Protein AF-X1D289-F1 (afdb_monomer_lite)

Structure (mmCIF, N/CA/C/O backbone):
data_AF-X1D289-F1
#
_entry.id   AF-X1D289-F1
#
loop_
_atom_site.group_PDB
_atom_site.id
_atom_site.type_symbol
_atom_site.label_atom_id
_atom_site.label_alt_id
_atom_site.label_comp_id
_atom_site.label_asym_id
_atom_site.label_entity_id
_atom_site.label_seq_id
_atom_site.pdbx_PDB_ins_code
_atom_site.Cartn_x
_atom_site.Cartn_y
_atom_site.Cartn_z
_atom_site.occupancy
_atom_site.B_iso_or_equiv
_atom_site.auth_seq_id
_atom_site.auth_comp_id
_atom_site.auth_asym_id
_atom_site.auth_atom_id
_atom_site.pdbx_PDB_model_num
ATOM 1 N N . MET A 1 1 ? 12.616 -18.945 47.723 1.00 52.25 1 MET A N 1
ATOM 2 C CA . MET A 1 1 ? 11.329 -18.400 47.218 1.00 52.25 1 MET A CA 1
ATOM 3 C C . MET A 1 1 ? 11.450 -17.795 45.821 1.00 52.25 1 MET A C 1
ATOM 5 O O . MET A 1 1 ? 10.596 -18.100 45.006 1.00 52.25 1 MET A O 1
ATOM 9 N N . SER A 1 2 ? 12.501 -17.022 45.514 1.00 58.75 2 SER A N 1
ATOM 10 C CA . SER A 1 2 ? 12.719 -16.411 44.183 1.00 58.75 2 SER A CA 1
ATOM 11 C C . SER A 1 2 ? 12.737 -17.413 43.011 1.00 58.75 2 SER A C 1
ATOM 13 O O . SER A 1 2 ? 12.118 -17.174 41.981 1.00 58.75 2 SER A O 1
ATOM 15 N N . GLU A 1 3 ? 13.355 -18.584 43.187 1.00 57.59 3 GLU A N 1
ATOM 16 C CA . GLU A 1 3 ? 13.425 -19.610 42.131 1.00 57.59 3 GLU A CA 1
ATOM 17 C C . GLU A 1 3 ? 12.069 -20.254 41.805 1.00 57.59 3 GLU A C 1
ATOM 19 O O . GLU A 1 3 ? 11.793 -20.547 40.647 1.00 57.59 3 GLU A O 1
ATOM 24 N N . ARG A 1 4 ? 11.181 -20.401 42.799 1.00 53.25 4 ARG A N 1
ATOM 25 C CA . ARG A 1 4 ? 9.815 -20.915 42.588 1.00 53.25 4 ARG A CA 1
ATOM 26 C C . ARG A 1 4 ? 8.934 -19.919 41.834 1.00 53.25 4 ARG A C 1
ATOM 28 O O . ARG A 1 4 ? 8.097 -20.333 41.046 1.00 53.25 4 ARG A O 1
ATOM 35 N N . LEU A 1 5 ? 9.157 -18.621 42.047 1.00 55.88 5 LEU A N 1
ATOM 36 C CA . LEU A 1 5 ? 8.457 -17.555 41.328 1.00 55.88 5 LEU A CA 1
ATOM 37 C C . LEU A 1 5 ? 8.874 -17.511 39.847 1.00 55.88 5 LEU A C 1
ATOM 39 O O . LEU A 1 5 ? 8.040 -17.301 38.973 1.00 55.88 5 LEU A O 1
ATOM 43 N N . LYS A 1 6 ? 10.161 -17.762 39.566 1.00 58.38 6 LYS A N 1
ATOM 44 C CA . LYS A 1 6 ? 10.679 -17.870 38.195 1.00 58.38 6 LYS A CA 1
ATOM 45 C C . LYS A 1 6 ? 10.164 -19.117 37.475 1.00 58.38 6 LYS A C 1
ATOM 47 O O . LYS A 1 6 ? 9.792 -19.005 36.315 1.00 58.38 6 LYS A O 1
ATOM 52 N N . LEU A 1 7 ? 10.096 -20.271 38.146 1.00 58.06 7 LEU A N 1
ATOM 53 C CA . LEU A 1 7 ? 9.523 -21.480 37.541 1.00 58.06 7 LEU A CA 1
ATOM 54 C C . LEU A 1 7 ? 8.042 -21.299 37.184 1.00 58.06 7 LEU A C 1
ATOM 56 O O . LEU A 1 7 ? 7.670 -21.587 36.054 1.00 58.06 7 LEU A O 1
ATOM 60 N N . ALA A 1 8 ? 7.243 -20.723 38.088 1.00 57.66 8 ALA A N 1
ATOM 61 C CA . ALA A 1 8 ? 5.829 -20.447 37.821 1.00 57.66 8 ALA A CA 1
ATOM 62 C C . ALA A 1 8 ? 5.635 -19.577 36.564 1.00 57.66 8 ALA A C 1
ATOM 64 O O . ALA A 1 8 ? 4.774 -19.863 35.743 1.00 57.66 8 ALA A O 1
ATOM 65 N N . SER A 1 9 ? 6.505 -18.581 36.350 1.00 63.78 9 SER A N 1
ATOM 66 C CA . SER A 1 9 ? 6.445 -17.749 35.140 1.00 63.78 9 SER A CA 1
ATOM 67 C C . SER A 1 9 ? 6.782 -18.493 33.841 1.00 63.78 9 SER A C 1
ATOM 69 O O . SER A 1 9 ? 6.358 -18.062 32.774 1.00 63.78 9 SER A O 1
ATOM 71 N N . VAL A 1 10 ? 7.543 -19.591 33.910 1.00 68.94 10 VAL A N 1
ATOM 72 C CA . VAL A 1 10 ? 7.879 -20.425 32.744 1.00 68.94 10 VAL A CA 1
ATOM 73 C C . VAL A 1 10 ? 6.757 -21.419 32.460 1.00 68.94 10 VAL A C 1
ATOM 75 O O . VAL A 1 10 ? 6.379 -21.579 31.301 1.00 68.94 10 VAL A O 1
ATOM 78 N N . ASP A 1 11 ? 6.188 -22.028 33.500 1.00 67.94 11 ASP A N 1
ATOM 79 C CA . ASP A 1 11 ? 5.056 -22.950 33.371 1.00 67.94 11 ASP A CA 1
ATOM 80 C C . ASP A 1 11 ? 3.829 -22.238 32.780 1.00 67.94 11 ASP A C 1
ATOM 82 O O . ASP A 1 11 ? 3.223 -22.744 31.836 1.00 67.94 11 ASP A O 1
ATOM 86 N N . ASP A 1 12 ? 3.556 -21.001 33.213 1.00 64.38 12 ASP A N 1
ATOM 87 C CA . ASP A 1 12 ? 2.493 -20.158 32.648 1.00 64.38 12 ASP A CA 1
ATOM 88 C C . ASP A 1 12 ? 2.692 -19.892 31.145 1.00 64.38 12 ASP A C 1
ATOM 90 O O . ASP A 1 12 ? 1.734 -19.848 30.369 1.00 64.38 12 ASP A O 1
ATOM 94 N N . VAL A 1 13 ? 3.941 -19.703 30.706 1.00 71.81 13 VAL A N 1
ATOM 95 C CA . VAL A 1 13 ? 4.275 -19.482 29.290 1.00 71.81 13 VAL A CA 1
ATOM 96 C C . VAL A 1 13 ? 4.117 -20.771 28.484 1.00 71.81 13 VAL A C 1
ATOM 98 O O . VAL A 1 13 ? 3.594 -20.730 27.369 1.00 71.81 13 VAL A O 1
ATOM 101 N N . ILE A 1 14 ? 4.517 -21.916 29.041 1.00 70.25 14 ILE A N 1
ATOM 102 C CA . ILE A 1 14 ? 4.359 -23.224 28.392 1.00 70.25 14 ILE A CA 1
ATOM 103 C C . ILE A 1 14 ? 2.877 -23.596 28.273 1.00 70.25 14 ILE A C 1
ATOM 105 O O . ILE A 1 14 ? 2.450 -24.026 27.202 1.00 70.25 14 ILE A O 1
ATOM 109 N N . ASP A 1 15 ? 2.069 -23.370 29.308 1.00 69.25 15 ASP A N 1
ATOM 110 C CA . ASP A 1 15 ? 0.629 -23.639 29.265 1.00 69.25 15 ASP A CA 1
ATOM 111 C C . ASP A 1 15 ? -0.110 -22.701 28.285 1.00 69.25 15 ASP A C 1
ATOM 113 O O . ASP A 1 15 ? -1.056 -23.136 27.616 1.00 69.25 15 ASP A O 1
ATOM 117 N N . ARG A 1 16 ? 0.362 -21.454 28.108 1.00 64.50 16 ARG A N 1
ATOM 118 C CA . ARG A 1 16 ? -0.099 -20.547 27.034 1.00 64.50 16 ARG A CA 1
ATOM 119 C C . ARG A 1 16 ? 0.235 -21.083 25.642 1.00 64.50 16 ARG A C 1
ATOM 121 O O . ARG A 1 16 ? -0.635 -21.092 24.777 1.00 64.50 16 ARG A O 1
ATOM 128 N N . MET A 1 17 ? 1.464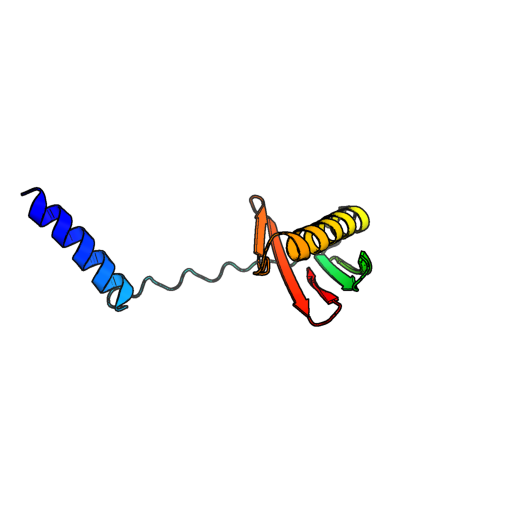 -21.556 25.421 1.00 64.06 17 MET A N 1
ATOM 129 C CA . MET A 1 17 ? 1.866 -22.138 24.130 1.00 64.06 17 MET A CA 1
ATOM 130 C C . MET A 1 17 ? 1.135 -23.452 23.821 1.00 64.06 17 MET A C 1
ATOM 132 O O . MET A 1 17 ? 0.884 -23.755 22.659 1.00 64.06 17 MET A O 1
ATOM 136 N N . GLN A 1 18 ? 0.766 -24.221 24.849 1.00 69.06 18 GLN A N 1
ATOM 137 C CA . GLN A 1 18 ? -0.004 -25.464 24.722 1.00 69.06 18 GLN A CA 1
ATOM 138 C C . GLN A 1 18 ? -1.515 -25.237 24.541 1.00 69.06 18 GLN A C 1
ATOM 140 O O . GLN A 1 18 ? -2.266 -26.209 24.472 1.00 69.06 18 GLN A O 1
ATOM 145 N N . GLY A 1 19 ? -1.978 -23.982 24.481 1.00 60.25 19 GLY A N 1
ATOM 146 C CA . GLY A 1 19 ? -3.391 -23.650 24.278 1.00 60.25 19 GLY A CA 1
ATOM 147 C C . GLY A 1 19 ? -4.300 -23.999 25.462 1.00 60.25 19 GLY A C 1
ATOM 148 O O . GLY A 1 19 ? -5.518 -24.033 25.303 1.00 60.25 19 GLY A O 1
ATOM 149 N N . LYS A 1 20 ? -3.737 -24.264 26.651 1.00 62.75 20 LYS A N 1
ATOM 150 C CA . LYS A 1 20 ? -4.513 -24.586 27.867 1.00 62.75 20 LYS A CA 1
ATOM 151 C C . LYS A 1 20 ? -5.157 -23.359 28.504 1.00 62.75 20 LYS A C 1
ATOM 153 O O . LYS A 1 20 ? -6.160 -23.481 29.197 1.00 62.75 20 LYS A O 1
ATOM 158 N N . LEU A 1 21 ? -4.606 -22.182 28.228 1.00 53.34 21 LEU A N 1
ATOM 159 C CA . LEU A 1 21 ? -5.298 -20.909 28.353 1.00 53.34 21 LEU A CA 1
ATOM 160 C C . LEU A 1 21 ? -5.629 -20.483 26.931 1.00 53.34 21 LEU A C 1
ATOM 162 O O . LEU A 1 21 ? -4.824 -19.815 26.285 1.00 53.34 21 LEU A O 1
ATOM 166 N N . ALA A 1 22 ? -6.780 -20.926 26.426 1.00 54.59 22 ALA A N 1
ATOM 167 C CA . ALA A 1 22 ? -7.391 -20.286 25.276 1.00 54.59 22 ALA A CA 1
ATOM 168 C C . ALA A 1 22 ? -7.610 -18.824 25.676 1.00 54.59 22 ALA A C 1
ATOM 170 O O . ALA A 1 22 ? -8.571 -18.492 26.364 1.00 54.59 22 ALA A O 1
ATOM 171 N N . ILE A 1 23 ? -6.639 -17.975 25.338 1.00 58.69 23 ILE A N 1
ATOM 172 C CA . ILE A 1 23 ? -6.823 -16.534 25.292 1.00 58.69 23 ILE A CA 1
ATOM 173 C C . ILE A 1 23 ? -8.052 -16.391 24.407 1.00 58.69 23 ILE A C 1
ATOM 175 O O . ILE A 1 23 ? -8.025 -16.878 23.273 1.00 58.69 23 ILE A O 1
ATOM 179 N N . GLU A 1 24 ? -9.146 -15.862 24.961 1.00 55.84 24 GLU A N 1
ATOM 180 C CA . GLU A 1 24 ? -10.314 -15.503 24.164 1.00 55.84 24 GLU A CA 1
ATOM 181 C C . GLU A 1 24 ? -9.780 -14.838 22.895 1.00 55.84 24 GLU A C 1
ATOM 183 O O . GLU A 1 24 ? -8.940 -13.935 23.015 1.00 55.84 24 GLU A O 1
ATOM 188 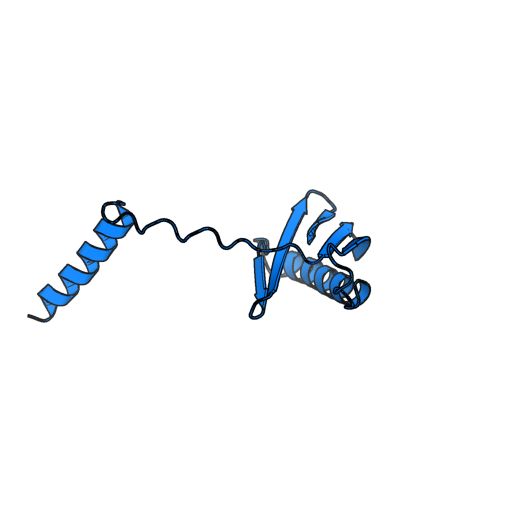N N . PRO A 1 25 ? -10.115 -15.353 21.698 1.00 53.19 25 PRO A N 1
ATOM 189 C CA . PRO A 1 25 ? -9.606 -14.763 20.475 1.00 53.19 25 PRO A CA 1
ATOM 190 C C . PRO A 1 25 ? -9.922 -13.274 20.555 1.00 53.19 25 PRO A C 1
ATOM 192 O O . PRO A 1 25 ? -11.079 -12.918 20.776 1.00 53.19 25 PRO A O 1
ATOM 195 N N . LEU A 1 26 ? -8.881 -12.434 20.474 1.00 56.97 26 LEU A N 1
ATOM 196 C CA . LEU A 1 26 ? -9.032 -10.984 20.393 1.00 56.97 26 LEU A CA 1
ATOM 197 C C . LEU A 1 26 ? -10.162 -10.727 19.405 1.00 56.97 26 LEU A C 1
ATOM 199 O O . LEU A 1 26 ? -10.066 -11.191 18.264 1.00 56.97 26 LEU A O 1
ATOM 203 N N . GLU A 1 27 ? -11.241 -10.088 19.869 1.00 62.06 27 GLU A N 1
ATOM 204 C CA . GLU A 1 27 ? -12.372 -9.783 19.000 1.00 62.06 27 GLU A CA 1
ATOM 205 C C . GLU A 1 27 ? -11.806 -9.132 17.734 1.00 62.06 27 GLU A C 1
ATOM 207 O O . GLU A 1 27 ? -10.989 -8.207 17.846 1.00 62.06 27 GLU A O 1
ATOM 212 N N . PRO A 1 28 ? -12.132 -9.657 16.540 1.00 60.47 28 PRO A N 1
ATOM 213 C CA . PRO A 1 28 ? -11.619 -9.093 15.309 1.00 60.47 28 PRO A CA 1
ATOM 214 C C . PRO A 1 28 ? -12.040 -7.629 15.272 1.00 60.47 28 PRO A C 1
ATOM 216 O O . PRO A 1 28 ? -13.228 -7.313 15.251 1.00 60.47 28 PRO A O 1
ATOM 219 N N . ILE A 1 29 ? -11.055 -6.735 15.319 1.00 68.00 29 ILE A N 1
ATOM 220 C CA . ILE A 1 29 ? -11.297 -5.307 15.170 1.00 68.00 29 ILE A CA 1
ATOM 221 C C . ILE A 1 29 ? -11.849 -5.132 13.756 1.00 68.00 29 ILE A C 1
ATOM 223 O O . ILE A 1 29 ? -11.170 -5.464 12.783 1.00 68.00 29 ILE A O 1
ATOM 227 N N . GLU A 1 30 ? -13.090 -4.660 13.639 1.00 73.69 30 GLU A N 1
ATOM 228 C CA . GLU A 1 30 ? -13.683 -4.311 12.349 1.00 73.69 30 GLU A CA 1
ATOM 229 C C . GLU A 1 30 ? -12.967 -3.072 11.789 1.00 73.69 30 GLU A C 1
ATOM 231 O O . GLU A 1 30 ? -13.373 -1.931 12.010 1.00 73.69 30 GLU A O 1
ATOM 236 N N . GLU A 1 31 ? -11.859 -3.297 11.082 1.00 79.19 31 GLU A N 1
ATOM 237 C CA . GLU A 1 31 ? -11.175 -2.261 10.312 1.00 79.19 31 GLU A CA 1
ATOM 238 C C . GLU A 1 31 ? -12.072 -1.838 9.133 1.00 79.19 31 GLU A C 1
ATOM 240 O O . GLU A 1 31 ? -12.536 -2.671 8.352 1.00 79.19 31 GLU A O 1
ATOM 245 N N . GLN A 1 32 ? -12.336 -0.535 9.006 1.00 87.62 32 GLN A N 1
ATOM 246 C CA . GLN A 1 32 ? -13.116 0.021 7.899 1.00 87.62 32 GLN A CA 1
ATOM 247 C C . GLN A 1 32 ? -12.165 0.470 6.783 1.00 87.62 32 GLN A C 1
ATOM 249 O O . GLN A 1 32 ? -11.274 1.279 7.053 1.00 87.62 32 GLN A O 1
ATOM 254 N N . PRO A 1 33 ? -12.332 -0.009 5.539 1.00 90.12 33 PRO A N 1
ATOM 255 C CA . PRO A 1 33 ? -11.451 0.375 4.446 1.00 90.12 33 PRO A CA 1
ATOM 256 C C . PRO A 1 33 ? -11.628 1.862 4.117 1.00 90.12 33 PRO A C 1
ATOM 258 O O . PRO A 1 33 ? -12.749 2.370 4.054 1.00 90.12 33 PRO A O 1
ATOM 261 N N . VAL A 1 34 ? -10.511 2.563 3.907 1.00 91.69 34 VAL A N 1
ATOM 262 C CA . VAL A 1 34 ? -10.501 4.012 3.643 1.00 91.69 34 VAL A CA 1
ATOM 263 C C . VAL A 1 34 ? -10.219 4.300 2.170 1.00 91.69 34 VAL A C 1
ATOM 265 O O . VAL A 1 34 ? -10.980 5.024 1.524 1.00 91.69 34 VAL A O 1
ATOM 268 N N . VAL A 1 35 ? -9.176 3.683 1.617 1.00 92.75 35 VAL A N 1
ATOM 269 C CA . VAL A 1 35 ? -8.775 3.787 0.210 1.00 92.75 35 VAL A CA 1
ATOM 270 C C . VAL A 1 35 ? -8.193 2.451 -0.253 1.00 92.75 35 VAL A C 1
ATOM 272 O O . VAL A 1 35 ? -7.649 1.714 0.562 1.00 92.75 35 VAL A O 1
ATOM 275 N N . LEU A 1 36 ? -8.346 2.138 -1.540 1.00 93.50 36 LEU A N 1
ATOM 276 C CA . LEU A 1 36 ? -7.643 1.062 -2.235 1.00 93.50 36 LEU A CA 1
ATOM 277 C C . LEU A 1 36 ? -6.760 1.679 -3.320 1.00 93.50 36 LEU A C 1
ATOM 279 O O . LEU A 1 36 ? -7.263 2.366 -4.214 1.00 93.50 36 LEU A O 1
ATOM 283 N N . LEU A 1 37 ? -5.468 1.388 -3.269 1.00 93.31 37 LEU A N 1
ATOM 284 C CA . LEU A 1 37 ? -4.490 1.748 -4.282 1.00 93.31 37 LEU A CA 1
ATOM 285 C C . LEU A 1 37 ? -3.958 0.484 -4.959 1.00 93.31 37 LEU A C 1
ATOM 287 O O . LEU A 1 37 ? -3.608 -0.496 -4.306 1.00 93.31 37 LEU A O 1
ATOM 291 N N . ILE A 1 38 ? -3.853 0.516 -6.286 1.00 92.88 38 ILE A N 1
ATOM 292 C CA . ILE A 1 38 ? -3.161 -0.527 -7.050 1.00 92.88 38 ILE A CA 1
ATOM 293 C C . ILE A 1 38 ? -2.089 0.144 -7.887 1.00 92.88 38 ILE A C 1
ATOM 295 O O . ILE A 1 38 ? -2.383 0.966 -8.759 1.00 92.88 38 ILE A O 1
ATOM 299 N N . LEU A 1 39 ? -0.845 -0.229 -7.621 1.00 90.88 39 LEU A N 1
ATOM 300 C CA . LEU A 1 39 ? 0.322 0.197 -8.368 1.00 90.88 39 LEU A CA 1
ATOM 301 C C . LEU A 1 39 ? 0.831 -0.971 -9.206 1.00 90.88 39 LEU A C 1
ATOM 303 O O . LEU A 1 39 ? 0.778 -2.120 -8.771 1.00 90.88 39 LEU A O 1
ATOM 307 N N . VAL A 1 40 ? 1.345 -0.671 -10.393 1.00 89.69 40 VAL A N 1
ATOM 308 C CA . VAL A 1 40 ? 2.117 -1.627 -11.194 1.00 89.69 40 VAL A CA 1
ATOM 309 C C . VAL A 1 40 ? 3.609 -1.348 -11.054 1.00 89.69 40 VAL A C 1
ATOM 311 O O . VAL A 1 40 ? 4.029 -0.222 -10.768 1.00 89.69 40 VAL A O 1
ATOM 314 N N . GLU A 1 41 ? 4.401 -2.392 -11.260 1.00 75.94 41 GLU A N 1
ATOM 315 C CA . GLU A 1 41 ? 5.853 -2.374 -11.357 1.00 75.94 41 GLU A CA 1
ATOM 316 C C . GLU A 1 41 ? 6.328 -1.207 -12.236 1.00 75.94 41 GLU A C 1
ATOM 318 O O . GLU A 1 41 ? 5.760 -0.916 -13.292 1.00 75.94 41 GLU A O 1
ATOM 323 N N . GLY A 1 42 ? 7.345 -0.486 -11.763 1.00 69.44 42 GLY A N 1
ATOM 324 C CA . GLY A 1 42 ? 7.712 0.809 -12.338 1.00 69.44 42 GLY A CA 1
ATOM 325 C C . GLY A 1 42 ? 6.942 1.997 -11.753 1.00 69.44 42 GLY A C 1
ATOM 326 O O . GLY A 1 42 ? 7.039 3.095 -12.298 1.00 69.44 42 GLY A O 1
ATOM 327 N N . ASN A 1 43 ? 6.256 1.808 -10.618 1.00 70.50 43 ASN A N 1
ATOM 328 C CA . ASN A 1 43 ? 5.760 2.880 -9.748 1.00 70.50 43 ASN A CA 1
ATOM 329 C C . ASN A 1 43 ? 4.621 3.714 -10.357 1.00 70.50 43 ASN A C 1
ATOM 331 O O . ASN A 1 43 ? 4.497 4.913 -10.104 1.00 70.50 43 ASN A O 1
ATOM 335 N N . ILE A 1 44 ? 3.779 3.075 -11.171 1.00 83.81 44 ILE A N 1
ATOM 336 C CA . ILE A 1 44 ? 2.640 3.723 -11.828 1.00 83.81 44 ILE A CA 1
ATOM 337 C C . ILE A 1 44 ? 1.363 3.378 -11.059 1.00 83.81 44 ILE A C 1
ATOM 339 O O . ILE A 1 44 ? 1.002 2.207 -10.935 1.00 83.81 44 ILE A O 1
ATOM 343 N N . LEU A 1 45 ? 0.659 4.401 -10.570 1.00 89.12 45 LEU A N 1
ATOM 344 C CA . LEU A 1 45 ? -0.658 4.252 -9.951 1.00 89.12 45 LEU A CA 1
ATOM 345 C C . LEU A 1 45 ? -1.701 3.910 -11.029 1.00 89.12 45 LEU A C 1
ATOM 347 O O . LEU A 1 45 ? -1.998 4.736 -11.891 1.00 89.12 45 LEU A O 1
ATOM 351 N N . LEU A 1 46 ? -2.249 2.693 -10.988 1.00 91.19 46 LEU A N 1
ATOM 352 C CA . LEU A 1 46 ? -3.285 2.228 -11.918 1.00 91.19 46 LEU A CA 1
ATOM 353 C C . LEU A 1 46 ? -4.698 2.482 -11.402 1.00 91.19 46 LEU A C 1
ATOM 355 O O . LEU A 1 46 ? -5.599 2.776 -12.187 1.00 91.19 46 LEU A O 1
ATOM 359 N N . LEU A 1 47 ? -4.893 2.337 -10.093 1.00 91.94 47 LEU A N 1
ATOM 360 C CA . LEU A 1 47 ? -6.177 2.535 -9.438 1.00 91.94 47 LEU A CA 1
ATOM 361 C C . LEU A 1 47 ? -5.974 3.322 -8.151 1.00 91.94 47 LEU A C 1
ATOM 363 O O . LEU A 1 47 ? -5.127 2.958 -7.340 1.00 91.94 47 LEU A O 1
ATOM 367 N N . SER A 1 48 ? -6.815 4.333 -7.960 1.00 92.38 48 SER A N 1
ATOM 368 C CA . SER A 1 48 ? -7.151 4.851 -6.642 1.00 92.38 48 SER A CA 1
ATOM 369 C C . SER A 1 48 ? -8.663 4.817 -6.477 1.00 92.38 48 SER A C 1
ATOM 371 O O . SER A 1 48 ? -9.398 5.353 -7.312 1.00 92.38 48 SER A O 1
ATOM 373 N N . TYR A 1 49 ? -9.121 4.144 -5.426 1.00 93.19 49 TYR A N 1
ATOM 374 C CA . TYR A 1 49 ? -10.529 4.032 -5.092 1.00 93.19 49 TYR A CA 1
ATOM 375 C C . TYR A 1 49 ? -10.758 4.374 -3.615 1.00 93.19 49 TYR A C 1
ATOM 377 O O . TYR A 1 49 ? -10.529 3.532 -2.743 1.00 93.19 49 TYR A O 1
ATOM 385 N N . PRO A 1 50 ? -11.218 5.594 -3.299 1.00 93.75 50 PRO A N 1
ATOM 386 C CA . PRO A 1 50 ? -11.625 5.939 -1.945 1.00 93.75 50 PRO A CA 1
ATOM 387 C C . PRO A 1 50 ? -12.973 5.286 -1.608 1.00 93.75 50 PRO A C 1
ATOM 389 O O . PRO A 1 50 ? -13.949 5.424 -2.344 1.00 93.75 50 PRO A O 1
ATOM 392 N N . PHE A 1 51 ? -13.062 4.620 -0.456 1.00 91.94 51 PHE A N 1
ATOM 393 C CA . PHE A 1 51 ? -14.315 4.028 0.039 1.00 91.94 51 PHE A CA 1
ATOM 394 C C . PHE A 1 51 ? -15.233 5.059 0.713 1.00 91.94 51 PHE A C 1
ATOM 396 O O . PHE A 1 51 ? -16.391 4.773 1.019 1.00 91.94 51 PHE A O 1
ATOM 403 N N . SER A 1 52 ? -14.731 6.274 0.946 1.00 87.38 52 SER A N 1
ATOM 404 C CA . SER A 1 52 ? -15.482 7.383 1.521 1.00 87.38 52 SER A CA 1
ATOM 405 C C . SER A 1 52 ? -15.077 8.708 0.882 1.00 87.38 52 SER A C 1
ATOM 407 O O . SER A 1 52 ? -13.894 8.975 0.697 1.00 87.38 52 SER A O 1
ATOM 409 N N . GLU A 1 53 ? -16.042 9.609 0.681 1.00 82.81 53 GLU A N 1
ATOM 410 C CA . GLU A 1 53 ? -15.796 11.009 0.282 1.00 82.81 53 GLU A CA 1
ATOM 411 C C . GLU A 1 53 ? -14.984 11.812 1.320 1.00 82.81 53 GLU A C 1
ATOM 413 O O . GLU A 1 53 ? -14.586 12.955 1.083 1.00 82.81 53 GLU A O 1
ATOM 418 N N . LYS A 1 54 ? -14.754 11.236 2.508 1.00 82.06 54 LYS A N 1
ATOM 419 C CA . LYS A 1 54 ? -13.881 11.809 3.536 1.00 82.06 54 LYS A CA 1
ATOM 420 C C . LYS A 1 54 ? -12.398 11.681 3.192 1.00 82.06 54 LYS A C 1
ATOM 422 O O . LYS A 1 54 ? -11.613 12.438 3.761 1.00 82.06 54 LYS A O 1
ATOM 427 N N . TRP A 1 55 ? -12.027 10.767 2.295 1.00 87.31 55 TRP A N 1
ATOM 428 C CA . TRP A 1 55 ? -10.663 10.678 1.790 1.00 87.31 55 TRP A CA 1
ATOM 429 C C . TRP A 1 55 ? -10.359 11.907 0.929 1.00 87.31 55 TRP A C 1
ATOM 431 O O . TRP A 1 55 ? -11.017 12.164 -0.079 1.00 87.31 55 TRP A O 1
ATOM 441 N N . LYS A 1 56 ? -9.402 12.713 1.382 1.00 84.88 56 LYS A N 1
ATOM 442 C CA . LYS A 1 56 ? -8.971 13.974 0.751 1.00 84.88 56 LYS A CA 1
ATOM 443 C C . LYS A 1 56 ? -7.452 14.058 0.609 1.00 84.88 56 LYS A C 1
ATOM 445 O O . LYS A 1 56 ? -6.918 15.127 0.316 1.00 84.88 56 LYS A O 1
ATOM 450 N N . GLN A 1 57 ? -6.767 12.962 0.905 1.00 85.56 57 GLN A N 1
ATOM 451 C CA . GLN A 1 57 ? -5.325 12.836 0.846 1.00 85.56 57 GLN A CA 1
ATOM 452 C C . GLN A 1 57 ? -4.864 12.744 -0.616 1.00 85.56 57 GLN A C 1
ATOM 454 O O . GLN A 1 57 ? -5.645 12.447 -1.518 1.00 85.56 57 GLN A O 1
ATOM 459 N N . ASP A 1 58 ? -3.587 13.043 -0.846 1.00 88.19 58 ASP A N 1
ATOM 460 C CA . ASP A 1 58 ? -2.985 12.979 -2.176 1.00 88.19 58 ASP A CA 1
ATOM 461 C C . ASP A 1 58 ? -2.533 11.547 -2.490 1.00 88.19 58 ASP A C 1
ATOM 463 O O . ASP A 1 58 ? -1.513 11.067 -1.983 1.00 88.19 58 ASP A O 1
ATOM 467 N N . ASP A 1 59 ? -3.288 10.875 -3.354 1.00 86.88 59 ASP A N 1
ATOM 468 C CA . ASP A 1 59 ? -3.004 9.504 -3.785 1.00 86.88 59 ASP A CA 1
ATOM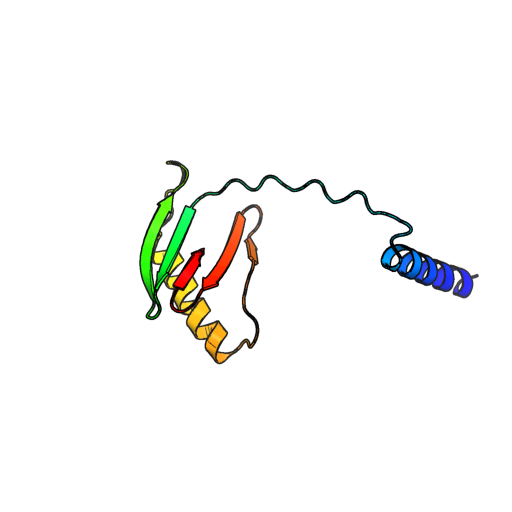 469 C C . ASP A 1 59 ? -1.682 9.381 -4.544 1.00 86.88 59 ASP A C 1
ATOM 471 O O . ASP A 1 59 ? -1.022 8.346 -4.467 1.00 86.88 59 ASP A O 1
ATOM 475 N N . ASN A 1 60 ? -1.250 10.435 -5.246 1.00 86.38 60 ASN A N 1
ATOM 476 C CA . ASN A 1 60 ? 0.037 10.418 -5.939 1.00 86.38 60 ASN A CA 1
ATOM 477 C C . ASN A 1 60 ? 1.189 10.474 -4.938 1.00 86.38 60 ASN A C 1
ATOM 479 O O . ASN A 1 60 ? 2.219 9.831 -5.151 1.00 86.38 60 ASN A O 1
ATOM 483 N N . LEU A 1 61 ? 1.022 11.214 -3.837 1.00 89.12 61 LEU A N 1
ATOM 484 C CA . LEU A 1 61 ? 2.011 11.261 -2.764 1.00 89.12 61 LEU A CA 1
ATOM 485 C C . LEU A 1 61 ? 2.122 9.901 -2.068 1.00 89.12 61 LEU A C 1
ATOM 487 O O . LEU A 1 61 ? 3.231 9.389 -1.905 1.00 89.12 61 LEU A O 1
ATOM 491 N N . LEU A 1 62 ? 0.984 9.300 -1.704 1.00 88.00 62 LEU A N 1
ATOM 492 C CA . LEU A 1 62 ? 0.959 7.971 -1.092 1.00 88.00 62 LEU A CA 1
ATOM 493 C C . LEU A 1 62 ? 1.522 6.912 -2.051 1.00 88.00 62 LEU A C 1
ATOM 495 O O . LEU A 1 62 ? 2.382 6.122 -1.664 1.00 88.00 62 LEU A O 1
ATOM 499 N N . GLY A 1 63 ? 1.137 6.959 -3.327 1.00 86.38 63 GLY A N 1
ATOM 500 C CA . GLY A 1 63 ? 1.683 6.085 -4.361 1.00 86.38 63 GLY A CA 1
ATOM 501 C C . GLY A 1 63 ? 3.196 6.244 -4.541 1.00 86.38 63 GLY A C 1
ATOM 502 O O . GLY A 1 63 ? 3.910 5.246 -4.639 1.00 86.38 63 GLY A O 1
ATOM 503 N N . SER A 1 64 ? 3.714 7.476 -4.502 1.00 87.31 64 SER A N 1
ATOM 504 C CA . SER A 1 64 ? 5.159 7.753 -4.569 1.00 87.31 64 SER A CA 1
ATOM 505 C C . SER A 1 64 ? 5.912 7.205 -3.353 1.00 87.31 64 SER A C 1
ATOM 507 O O . SER A 1 64 ? 7.019 6.684 -3.497 1.00 87.31 64 SER A O 1
ATOM 509 N N . PHE A 1 65 ? 5.316 7.277 -2.160 1.00 89.00 65 PHE A N 1
ATOM 510 C CA . PHE A 1 65 ? 5.877 6.663 -0.956 1.00 89.00 65 PHE A CA 1
ATOM 511 C C . PHE A 1 65 ? 5.938 5.135 -1.077 1.00 89.00 65 PHE A C 1
ATOM 513 O O . PHE A 1 65 ? 7.001 4.554 -0.865 1.00 89.00 65 PHE A O 1
ATOM 520 N N . LEU A 1 66 ? 4.834 4.492 -1.467 1.00 88.00 66 LEU A N 1
ATOM 521 C CA . LEU A 1 66 ? 4.761 3.035 -1.646 1.00 88.00 66 LEU A CA 1
ATOM 522 C C . LEU A 1 66 ? 5.756 2.541 -2.702 1.00 88.00 66 LEU A C 1
ATOM 524 O O . LEU A 1 66 ? 6.406 1.513 -2.533 1.00 88.00 66 LEU A O 1
ATOM 528 N N . SER A 1 67 ? 5.921 3.328 -3.758 1.00 84.94 67 SER A N 1
ATOM 529 C CA . SER A 1 67 ? 6.899 3.119 -4.820 1.00 84.94 67 SER A CA 1
ATOM 530 C C . SER A 1 67 ? 8.340 3.147 -4.304 1.00 84.94 67 SER A C 1
ATOM 532 O O . SER A 1 67 ? 9.105 2.207 -4.519 1.00 84.94 67 SER A O 1
ATOM 534 N N . ALA A 1 68 ? 8.707 4.199 -3.566 1.00 87.56 68 ALA A N 1
ATOM 535 C CA . ALA A 1 68 ? 10.024 4.301 -2.939 1.00 87.56 68 ALA A CA 1
ATOM 536 C C . ALA A 1 68 ? 10.258 3.171 -1.925 1.00 87.56 68 ALA A C 1
ATOM 538 O O . ALA A 1 68 ? 11.356 2.618 -1.850 1.00 87.56 68 ALA A O 1
ATOM 539 N N . PHE A 1 69 ? 9.215 2.795 -1.179 1.00 86.06 69 PHE A N 1
ATOM 540 C CA . PHE A 1 69 ? 9.259 1.672 -0.254 1.00 86.06 69 PHE A CA 1
ATOM 541 C C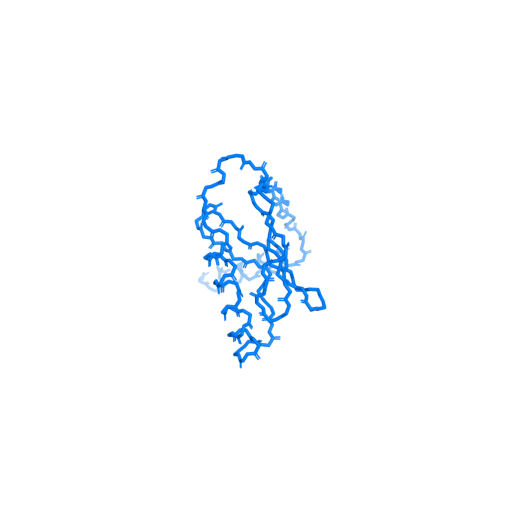 . PHE A 1 69 ? 9.497 0.341 -0.978 1.00 86.06 69 PHE A C 1
ATOM 543 O O . PHE A 1 69 ? 10.310 -0.448 -0.506 1.00 86.06 69 PHE A O 1
ATOM 550 N N . SER A 1 70 ? 8.859 0.099 -2.129 1.00 81.88 70 SER A N 1
ATOM 551 C CA . SER A 1 70 ? 9.096 -1.115 -2.921 1.00 81.88 70 SER A CA 1
ATOM 552 C C . SER A 1 70 ? 10.552 -1.209 -3.377 1.00 81.88 70 SER A C 1
ATOM 554 O O . SER A 1 70 ? 11.177 -2.244 -3.170 1.00 81.88 70 SER A O 1
ATOM 556 N N . THR A 1 71 ? 11.129 -0.123 -3.911 1.00 85.19 71 THR A N 1
ATOM 557 C CA . THR A 1 71 ? 12.557 -0.098 -4.284 1.00 85.19 71 THR A CA 1
ATOM 558 C C . THR A 1 71 ? 13.459 -0.369 -3.079 1.00 85.19 71 THR A C 1
ATOM 560 O O . THR A 1 71 ? 14.373 -1.185 -3.162 1.00 85.19 71 THR A O 1
ATOM 563 N N . PHE A 1 72 ? 13.186 0.276 -1.941 1.00 86.88 72 PHE A N 1
ATOM 564 C CA . PHE A 1 72 ? 13.937 0.055 -0.706 1.00 86.88 72 PHE A CA 1
ATOM 565 C C . PHE A 1 72 ? 13.830 -1.394 -0.211 1.00 86.88 72 PHE A C 1
ATOM 567 O O . PHE A 1 72 ? 14.830 -1.993 0.181 1.00 86.88 72 PHE A O 1
ATOM 574 N N . ARG A 1 73 ? 12.629 -1.977 -0.236 1.00 82.44 73 ARG A N 1
ATOM 575 C CA . ARG A 1 73 ? 12.401 -3.372 0.148 1.00 82.44 73 ARG A CA 1
ATOM 576 C C . ARG A 1 73 ? 13.258 -4.297 -0.708 1.00 82.44 73 ARG A C 1
ATOM 578 O O . ARG A 1 73 ? 13.991 -5.097 -0.143 1.00 82.44 73 ARG A O 1
ATOM 585 N N . ASP A 1 74 ? 13.197 -4.156 -2.029 1.00 80.38 74 ASP A N 1
ATOM 586 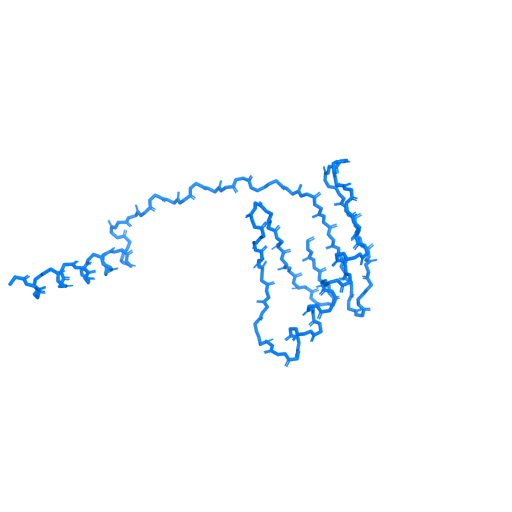C CA . ASP A 1 74 ? 13.891 -5.056 -2.958 1.00 80.38 74 ASP A CA 1
ATOM 587 C C . ASP A 1 74 ? 15.422 -5.009 -2.793 1.00 80.38 74 ASP A C 1
ATOM 589 O O . ASP A 1 74 ? 16.106 -5.994 -3.070 1.00 80.38 74 ASP A O 1
ATOM 593 N N . GLU A 1 75 ? 15.963 -3.892 -2.297 1.00 84.38 75 GLU A N 1
ATOM 594 C CA . GLU A 1 75 ? 17.396 -3.722 -2.042 1.00 84.38 75 GLU A CA 1
ATOM 595 C C . GLU A 1 75 ? 17.831 -4.179 -0.636 1.00 84.38 75 GLU A C 1
ATOM 597 O O . GLU A 1 75 ? 18.917 -4.743 -0.481 1.00 84.38 75 GLU A O 1
ATOM 602 N N . PHE A 1 76 ? 17.007 -3.962 0.396 1.00 83.69 76 PHE A N 1
ATOM 603 C CA . PHE A 1 76 ? 17.443 -4.087 1.795 1.00 83.69 76 PHE A CA 1
ATOM 604 C C . PHE A 1 76 ? 16.715 -5.154 2.618 1.00 83.69 76 PHE A C 1
ATOM 606 O O . PHE A 1 76 ? 17.204 -5.519 3.691 1.00 83.69 76 PHE A O 1
ATOM 613 N N . ILE A 1 77 ? 15.561 -5.658 2.170 1.00 79.12 77 ILE A N 1
ATOM 614 C CA . ILE A 1 77 ? 14.709 -6.542 2.974 1.00 79.12 77 ILE A CA 1
ATOM 615 C C . ILE A 1 77 ? 14.284 -7.768 2.158 1.00 79.12 77 ILE A C 1
ATOM 617 O O . ILE A 1 77 ? 13.642 -7.669 1.123 1.00 79.12 77 ILE A O 1
ATOM 621 N N . SER A 1 78 ? 14.592 -8.964 2.665 1.00 68.44 78 SER A N 1
ATOM 622 C CA . SER A 1 78 ? 14.229 -10.230 2.009 1.00 68.44 78 SER A CA 1
ATOM 623 C C . SER A 1 78 ? 12.773 -10.663 2.224 1.00 68.44 78 SER A C 1
ATOM 625 O O . SER A 1 78 ? 12.298 -11.567 1.540 1.00 68.44 78 SER A O 1
ATOM 627 N N . GLN A 1 79 ? 12.072 -10.055 3.184 1.00 73.12 79 GLN A N 1
ATOM 628 C CA . GLN A 1 79 ? 10.666 -10.310 3.502 1.00 73.12 79 GLN A CA 1
ATOM 629 C C . GLN A 1 79 ? 9.821 -9.053 3.257 1.00 73.12 79 GLN A C 1
ATOM 631 O O . GLN A 1 79 ? 10.281 -7.932 3.460 1.00 73.12 79 GLN A O 1
ATOM 636 N N . GLY A 1 80 ? 8.585 -9.243 2.791 1.00 72.31 80 GLY A N 1
ATOM 637 C CA . GLY A 1 80 ? 7.660 -8.150 2.497 1.00 72.31 80 GLY A CA 1
ATOM 638 C C . GLY A 1 80 ? 7.172 -7.408 3.743 1.00 72.31 80 GLY A C 1
ATOM 639 O O . GLY A 1 80 ? 7.296 -7.884 4.870 1.00 72.31 80 GLY A O 1
ATOM 640 N N . LEU A 1 81 ? 6.596 -6.228 3.521 1.00 81.06 81 LEU A N 1
ATOM 641 C CA . LEU A 1 81 ? 5.767 -5.545 4.507 1.00 81.06 81 LEU A CA 1
ATOM 642 C C . LEU A 1 81 ? 4.321 -5.909 4.202 1.00 81.06 81 LEU A C 1
ATOM 644 O O . LEU A 1 81 ? 3.831 -5.509 3.155 1.00 81.06 81 LEU A O 1
ATOM 648 N N . ASP A 1 82 ? 3.668 -6.637 5.102 1.00 83.81 82 ASP A N 1
ATOM 649 C CA . ASP A 1 82 ? 2.249 -6.983 4.943 1.00 83.81 82 ASP A CA 1
ATOM 650 C C . ASP A 1 82 ? 1.338 -5.928 5.584 1.00 83.81 82 ASP A C 1
ATOM 652 O O . ASP A 1 82 ? 0.226 -5.678 5.123 1.00 83.81 82 ASP A O 1
ATOM 656 N N . ARG A 1 83 ? 1.790 -5.308 6.684 1.00 88.75 83 ARG A N 1
ATOM 657 C CA . ARG A 1 83 ? 1.026 -4.305 7.437 1.00 88.75 83 ARG A CA 1
ATOM 658 C C . ARG A 1 83 ? 1.933 -3.247 8.052 1.00 88.75 83 ARG A C 1
ATOM 660 O O . ARG A 1 83 ? 2.950 -3.585 8.656 1.00 88.75 83 ARG A O 1
ATOM 667 N N . ALA A 1 84 ? 1.514 -1.987 7.997 1.00 88.38 84 ALA A N 1
ATOM 668 C CA . ALA A 1 84 ? 2.123 -0.889 8.742 1.00 88.38 84 ALA A CA 1
ATOM 669 C C . ALA A 1 84 ? 1.053 -0.088 9.485 1.00 88.38 84 ALA A C 1
ATOM 671 O O . ALA A 1 84 ? 0.096 0.387 8.882 1.00 88.38 84 ALA A O 1
ATOM 672 N N . LYS A 1 85 ? 1.223 0.071 10.800 1.00 90.00 85 LYS A N 1
ATOM 673 C CA . LYS A 1 85 ? 0.286 0.806 11.656 1.00 90.00 85 LYS A CA 1
ATOM 674 C C . LYS A 1 85 ? 0.836 2.190 12.001 1.00 90.00 85 LYS A C 1
ATOM 676 O O . LYS A 1 85 ? 1.938 2.305 12.536 1.00 90.00 85 LYS A O 1
ATOM 681 N N . PHE A 1 86 ? 0.033 3.218 11.753 1.00 87.62 86 PHE A N 1
ATOM 682 C CA . PHE A 1 86 ? 0.307 4.625 12.028 1.00 87.62 86 PHE A CA 1
ATOM 683 C C . PHE A 1 86 ? -0.805 5.192 12.917 1.00 87.62 86 PHE A C 1
ATOM 685 O O . PHE A 1 86 ? -1.805 5.727 12.444 1.00 87.62 86 PHE A O 1
ATOM 692 N N . GLY A 1 87 ? -0.643 5.064 14.235 1.00 88.06 87 GLY A N 1
ATOM 693 C CA . GLY A 1 87 ? -1.699 5.444 15.176 1.00 88.06 87 GLY A CA 1
ATOM 694 C C . GLY A 1 87 ? -2.941 4.573 14.981 1.00 88.06 87 GLY A C 1
ATOM 695 O O . GLY A 1 87 ? -2.865 3.362 15.184 1.00 88.06 87 GLY A O 1
ATOM 696 N N . GLU A 1 88 ? -4.054 5.189 14.586 1.00 86.06 88 GLU A N 1
ATOM 697 C CA . GLU A 1 88 ? -5.326 4.505 14.301 1.00 86.06 88 GLU A CA 1
ATOM 698 C C . GLU A 1 88 ? -5.454 4.041 12.844 1.00 86.06 88 GLU A C 1
ATOM 700 O O . GLU A 1 88 ? -6.382 3.307 12.517 1.00 86.06 88 GLU A O 1
ATOM 705 N N . GLU A 1 89 ? -4.539 4.454 11.964 1.00 87.06 89 GLU A N 1
ATOM 706 C CA . GLU A 1 89 ? -4.555 4.038 10.563 1.00 87.06 89 GLU A CA 1
ATOM 707 C C . GLU A 1 89 ? -3.642 2.834 10.342 1.00 87.06 89 GLU A C 1
ATOM 709 O O . GLU A 1 89 ? -2.556 2.729 10.920 1.00 87.06 89 GLU A O 1
ATOM 714 N N . THR A 1 90 ? -4.075 1.928 9.472 1.00 91.12 90 THR A N 1
ATOM 715 C CA . THR A 1 90 ? -3.306 0.752 9.069 1.00 91.12 90 THR A CA 1
ATOM 716 C C . THR A 1 90 ? -3.211 0.742 7.553 1.00 91.12 90 THR A C 1
ATOM 718 O O . THR A 1 90 ? -4.227 0.789 6.867 1.00 91.12 90 THR A O 1
ATOM 721 N N . LEU A 1 91 ? -1.990 0.654 7.033 1.00 91.38 91 LEU A N 1
ATOM 722 C CA . LEU A 1 91 ? -1.744 0.283 5.648 1.00 91.38 91 LEU A CA 1
ATOM 723 C C . LEU A 1 91 ? -1.613 -1.233 5.588 1.00 91.38 91 LEU A C 1
ATOM 725 O O . LEU A 1 91 ? -0.812 -1.820 6.323 1.00 91.38 91 LEU A O 1
ATOM 729 N N . LEU A 1 92 ? -2.390 -1.856 4.714 1.00 91.62 92 LEU A N 1
ATOM 730 C CA . LEU A 1 92 ? -2.245 -3.259 4.356 1.00 91.62 92 LEU A CA 1
ATOM 731 C C . LEU A 1 92 ? -1.535 -3.284 3.015 1.00 91.62 92 LEU A C 1
ATOM 733 O O . LEU A 1 92 ? -1.952 -2.578 2.117 1.00 91.62 92 LEU A O 1
ATOM 737 N N . LEU A 1 93 ? -0.460 -4.045 2.877 1.00 89.75 93 LEU A N 1
ATOM 738 C CA . LEU A 1 93 ? 0.275 -4.122 1.624 1.00 89.75 93 LEU A CA 1
ATOM 739 C C . LEU A 1 93 ? 0.314 -5.572 1.167 1.00 89.75 93 LEU A C 1
ATOM 741 O O . LEU A 1 93 ? 0.663 -6.472 1.924 1.00 89.75 93 LEU A O 1
ATOM 745 N N . GLN A 1 94 ? -0.022 -5.792 -0.096 1.00 89.00 94 GLN A N 1
ATOM 746 C CA . GLN A 1 94 ? 0.051 -7.098 -0.728 1.00 89.00 94 GLN A CA 1
ATOM 747 C C . GLN A 1 94 ? 0.734 -6.942 -2.081 1.00 89.00 94 GLN A C 1
ATOM 749 O O . GLN A 1 94 ? 0.275 -6.197 -2.943 1.00 89.00 94 GLN A O 1
ATOM 754 N N . SER A 1 95 ? 1.831 -7.664 -2.290 1.00 86.00 95 SER A N 1
ATOM 755 C CA . SER A 1 95 ? 2.431 -7.795 -3.621 1.00 86.00 95 SER A CA 1
ATOM 756 C C . SER A 1 95 ? 1.887 -9.046 -4.312 1.00 86.00 95 SER A C 1
ATOM 758 O O . SER A 1 95 ? 1.885 -10.126 -3.716 1.00 86.00 95 SER A O 1
ATOM 760 N N . ILE A 1 96 ? 1.408 -8.896 -5.547 1.00 87.31 96 ILE A N 1
ATOM 761 C CA . ILE A 1 96 ? 0.939 -9.990 -6.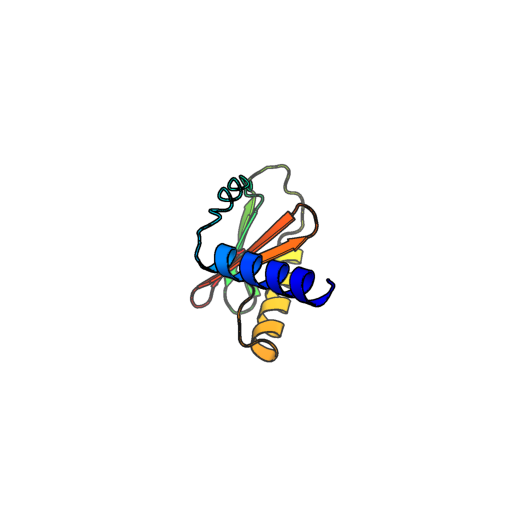410 1.00 87.31 96 ILE A CA 1
ATOM 762 C C . ILE A 1 96 ? 1.537 -9.767 -7.796 1.00 87.31 96 ILE A C 1
ATOM 764 O O . ILE A 1 96 ? 1.186 -8.797 -8.463 1.00 87.31 96 ILE A O 1
ATOM 768 N N . ASP A 1 97 ? 2.424 -10.662 -8.230 1.00 87.19 97 ASP A N 1
ATOM 769 C CA . ASP A 1 97 ? 3.180 -10.522 -9.480 1.00 87.19 97 ASP A CA 1
ATOM 770 C C . ASP A 1 97 ? 3.820 -9.121 -9.597 1.00 87.19 97 ASP A C 1
ATOM 772 O O . ASP A 1 97 ? 4.546 -8.692 -8.700 1.00 87.19 97 ASP A O 1
ATOM 776 N N . SER A 1 98 ? 3.519 -8.391 -10.673 1.00 87.50 98 SER A N 1
ATOM 777 C CA . SER A 1 98 ? 3.975 -7.020 -10.926 1.00 87.50 98 SER A CA 1
ATOM 778 C C . SER A 1 98 ? 3.090 -5.947 -10.274 1.00 87.50 98 SER A C 1
ATOM 780 O O . SER A 1 98 ? 3.173 -4.785 -10.662 1.00 87.50 98 SER A O 1
ATOM 782 N N . PHE A 1 99 ? 2.211 -6.293 -9.331 1.00 88.44 99 PHE A N 1
ATOM 783 C CA . PHE A 1 99 ? 1.316 -5.341 -8.671 1.00 88.44 99 PHE A CA 1
ATOM 784 C C . PHE A 1 99 ? 1.614 -5.200 -7.182 1.00 88.44 99 PHE A C 1
ATOM 786 O O . PHE A 1 99 ? 1.857 -6.181 -6.477 1.00 88.44 99 PHE A O 1
ATOM 793 N N . LEU A 1 100 ? 1.507 -3.966 -6.695 1.00 89.19 100 LEU A N 1
ATOM 794 C CA . LEU A 1 100 ? 1.452 -3.637 -5.278 1.00 89.19 100 LEU A CA 1
ATOM 795 C C . LEU A 1 100 ? 0.059 -3.093 -4.962 1.00 89.19 100 LEU A C 1
ATOM 797 O O . LEU A 1 100 ? -0.356 -2.069 -5.502 1.00 89.19 100 LEU A O 1
ATOM 801 N N . ILE A 1 101 ? -0.651 -3.799 -4.093 1.00 91.12 101 ILE A N 1
ATOM 802 C CA . ILE A 1 101 ? -1.994 -3.461 -3.633 1.00 91.12 101 ILE A CA 1
ATOM 803 C C . ILE A 1 101 ? -1.866 -2.902 -2.220 1.00 91.12 101 ILE A C 1
ATOM 805 O O . ILE A 1 101 ? -1.214 -3.529 -1.381 1.00 91.12 101 ILE A O 1
ATOM 809 N N . CYS A 1 102 ? -2.465 -1.736 -1.983 1.00 90.69 102 CYS A N 1
ATOM 810 C CA . CYS A 1 102 ? -2.521 -1.081 -0.683 1.00 90.69 102 CYS A CA 1
ATOM 811 C C . CYS A 1 102 ? -3.949 -0.684 -0.310 1.00 90.69 102 CYS A C 1
ATOM 813 O O . CYS A 1 102 ? -4.675 -0.233 -1.219 1.00 90.69 102 CYS A O 1
#

Sequence (102 aa):
MSERLKLASVDDVIDRMQGKLAIEPLEPIEEQPVVLLILVEGNILLLSYPFSEKWKQDDNLLGSFLSAFSTFRDEFISQGLDRAKFGEETLLLQSIDSFLIC

Organism: NCBI:txid412755

Radius of gyration: 20.6 Å; chains: 1; bounding box: 33×39×60 Å

pLDDT: mean 79.09, std 12.73, range [52.25, 93.75]

Foldseek 3Di:
DVVVVVVVVVVVVVCVVVCVPVPPPPPPDPDDDAWKWKAFAVLRTPDIDGPDPPPPDDPSVVSVVVNVVVVVCVVPNPDDDQWDDDPPDIDGWDDDPRMIMD

Secondary structure (DSSP, 8-state):
-HHHHHHHHHHHHHHHHTTSS---------PPP-EEEEEETTTEEEEEEESSTT--S-HHHHHHHHHHHHHHHHHH-SS---EEEETTEEEE-EEETTEEE-